Protein AF-A0A9N9J1Z7-F1 (afdb_monomer_lite)

Sequence (88 aa):
PSDVYAFGIIAYFLFTGEFPFRGNYGSGRKKVRGKVISGNWLKFQENVNLPSLLMELIKHCCDRDPSKRPTAFKLGVITEAWSMDIGS

pLDDT: mean 85.29, std 11.1, range [50.66, 97.56]

Radius of gyration: 14.02 Å; chains: 1; bounding box: 30×21×45 Å

Secondary structure (DSSP, 8-state):
-HHHHHHHHHHHHHHH---TTTT-TTTHHHHHHHHHHH-TT----TT----HHHHHHHHHHT-SSTTTSPPHHHHHHHHHHHHHHHH-

Foldseek 3Di:
DVVLQVVLQVLLCVQQVDNLCPPCPVPDPVVVVVCLQVVVSLDDDPPRPDDPVSSVLSCQSSDNDPVSHDDPVVVVVVVVVVVVVVVD

Organism: NCBI:txid144679

Structure (mmCIF, N/CA/C/O backbone):
data_AF-A0A9N9J1Z7-F1
#
_entry.id   AF-A0A9N9J1Z7-F1
#
loop_
_atom_site.group_PDB
_atom_site.id
_atom_site.type_symbol
_atom_site.label_atom_id
_atom_site.label_alt_id
_atom_site.label_comp_id
_atom_site.label_asym_id
_atom_site.label_entity_id
_atom_site.label_seq_id
_atom_site.pdbx_PDB_ins_code
_atom_site.Cartn_x
_atom_site.Cartn_y
_atom_site.Cartn_z
_atom_site.occupancy
_atom_site.B_iso_or_equiv
_atom_site.auth_seq_id
_atom_site.auth_comp_id
_atom_site.auth_asym_id
_atom_site.auth_atom_id
_atom_site.pdbx_PDB_model_num
ATOM 1 N N . PRO A 1 1 ? -8.775 -4.458 6.117 1.00 92.81 1 PRO A N 1
ATOM 2 C CA . PRO A 1 1 ? -8.24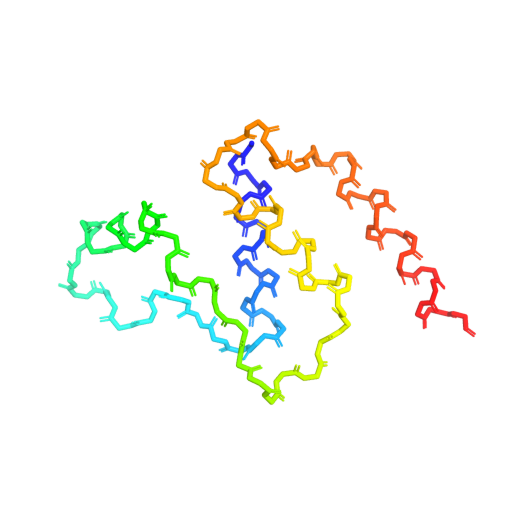2 -5.851 6.179 1.00 92.81 1 PRO A CA 1
ATOM 3 C C . PRO A 1 1 ? -6.737 -5.895 6.510 1.00 92.81 1 PRO A C 1
ATOM 5 O O . PRO A 1 1 ? -6.014 -4.981 6.110 1.00 92.81 1 PRO A O 1
ATOM 8 N N . SER A 1 2 ? -6.272 -6.903 7.261 1.00 93.94 2 SER A N 1
ATOM 9 C CA . SER A 1 2 ? -4.851 -7.077 7.628 1.00 93.94 2 SER A CA 1
ATOM 10 C C . SER A 1 2 ? -3.997 -7.545 6.452 1.00 93.94 2 SER A C 1
ATOM 12 O O . SER A 1 2 ? -2.934 -6.978 6.221 1.00 93.94 2 SER A O 1
ATOM 14 N N . ASP A 1 3 ? -4.486 -8.504 5.666 1.00 96.56 3 ASP A N 1
ATOM 15 C CA . ASP A 1 3 ? -3.704 -9.102 4.573 1.00 96.56 3 ASP A CA 1
ATOM 16 C C . ASP A 1 3 ? -3.461 -8.104 3.439 1.00 96.56 3 ASP A C 1
ATOM 18 O O . ASP A 1 3 ? -2.360 -8.009 2.914 1.00 96.56 3 ASP A O 1
ATOM 22 N N . VAL A 1 4 ? -4.451 -7.255 3.147 1.00 97.56 4 VAL A N 1
ATOM 23 C CA . VAL A 1 4 ? -4.320 -6.137 2.192 1.00 97.56 4 VAL A CA 1
ATOM 24 C C . VAL A 1 4 ? -3.262 -5.127 2.647 1.00 97.56 4 VAL A C 1
ATOM 26 O O . VAL A 1 4 ? -2.520 -4.585 1.833 1.00 97.56 4 VAL A O 1
ATOM 29 N N . TYR A 1 5 ? -3.148 -4.896 3.956 1.00 95.25 5 TYR A N 1
ATOM 30 C CA . TYR A 1 5 ? -2.114 -4.016 4.497 1.00 95.25 5 TYR A CA 1
ATOM 31 C C . TYR A 1 5 ? -0.719 -4.640 4.366 1.00 95.25 5 TYR A C 1
ATOM 33 O O . TYR A 1 5 ? 0.224 -3.969 3.949 1.00 95.25 5 TYR A O 1
ATOM 41 N N . ALA A 1 6 ? -0.593 -5.937 4.670 1.00 94.88 6 ALA A N 1
ATOM 42 C CA . ALA A 1 6 ? 0.649 -6.678 4.464 1.00 94.88 6 ALA A CA 1
ATOM 43 C C . ALA A 1 6 ? 1.057 -6.696 2.981 1.00 94.88 6 ALA A C 1
ATOM 45 O O . ALA A 1 6 ? 2.218 -6.438 2.669 1.00 94.88 6 ALA A O 1
ATOM 46 N N . PHE A 1 7 ? 0.097 -6.896 2.074 1.00 95.75 7 PHE A N 1
ATOM 47 C CA . PHE A 1 7 ? 0.304 -6.781 0.632 1.00 95.75 7 PHE A CA 1
ATOM 48 C C . PHE A 1 7 ? 0.851 -5.402 0.249 1.00 95.75 7 PHE A C 1
ATOM 50 O O . PHE A 1 7 ? 1.849 -5.323 -0.459 1.00 95.75 7 PHE A O 1
ATOM 57 N N . GLY A 1 8 ? 0.259 -4.315 0.758 1.00 95.19 8 GLY A N 1
ATOM 58 C CA . GLY A 1 8 ? 0.737 -2.955 0.495 1.00 95.19 8 GLY A CA 1
ATOM 59 C C . GLY A 1 8 ? 2.187 -2.725 0.940 1.00 95.19 8 GLY A C 1
ATOM 60 O O . GLY A 1 8 ? 2.960 -2.109 0.209 1.00 95.19 8 GLY A O 1
ATOM 61 N N . ILE A 1 9 ? 2.587 -3.270 2.097 1.00 94.25 9 ILE A N 1
ATOM 62 C CA . ILE A 1 9 ? 3.983 -3.224 2.566 1.00 94.25 9 ILE A CA 1
ATOM 63 C C . ILE A 1 9 ? 4.912 -4.006 1.628 1.00 94.25 9 ILE A C 1
ATOM 65 O O . ILE A 1 9 ? 5.993 -3.517 1.302 1.00 94.25 9 ILE A O 1
ATOM 69 N N . ILE A 1 10 ? 4.513 -5.208 1.203 1.00 94.25 10 ILE A N 1
ATOM 70 C CA . ILE A 1 10 ? 5.318 -6.046 0.301 1.00 94.25 10 ILE A CA 1
ATOM 71 C C . ILE A 1 10 ? 5.462 -5.369 -1.063 1.00 94.25 10 ILE A C 1
ATOM 73 O O . ILE A 1 10 ? 6.577 -5.250 -1.559 1.00 94.25 10 ILE A O 1
ATOM 77 N N . ALA A 1 11 ? 4.368 -4.866 -1.637 1.00 93.56 11 ALA A N 1
ATOM 78 C CA . ALA A 1 11 ? 4.387 -4.132 -2.897 1.00 93.56 11 ALA A CA 1
ATOM 79 C C . ALA A 1 11 ? 5.309 -2.908 -2.805 1.00 93.56 11 ALA A C 1
ATOM 81 O O . ALA A 1 11 ? 6.192 -2.740 -3.640 1.00 93.56 11 ALA A O 1
ATOM 82 N N . TYR A 1 12 ? 5.185 -2.104 -1.744 1.00 93.31 12 TYR A N 1
ATOM 83 C CA . TYR A 1 12 ? 6.098 -0.988 -1.499 1.00 93.31 12 TYR A CA 1
ATOM 84 C C . TYR A 1 12 ? 7.568 -1.433 -1.500 1.00 93.31 12 TYR A C 1
ATOM 86 O O . TYR A 1 12 ? 8.391 -0.823 -2.178 1.00 93.31 12 TYR A O 1
ATOM 94 N N . PHE A 1 13 ? 7.898 -2.512 -0.786 1.00 92.56 13 PHE A N 1
ATOM 95 C CA . PHE A 1 13 ? 9.262 -3.034 -0.733 1.00 92.56 13 PHE A CA 1
ATOM 96 C C . PHE A 1 13 ? 9.768 -3.499 -2.105 1.00 92.56 13 PHE A C 1
ATOM 98 O O . PHE A 1 13 ? 10.876 -3.138 -2.487 1.00 92.56 13 PHE A O 1
ATOM 105 N N . LEU A 1 14 ? 8.961 -4.246 -2.864 1.00 91.75 14 LEU A N 1
ATOM 106 C CA . LEU A 1 14 ? 9.343 -4.744 -4.190 1.00 91.75 14 LEU A CA 1
ATOM 107 C C . LEU A 1 14 ? 9.660 -3.608 -5.165 1.00 91.75 14 LEU A C 1
ATOM 109 O O . LEU A 1 14 ? 10.617 -3.695 -5.927 1.00 91.75 14 LEU A O 1
ATOM 113 N N . PHE A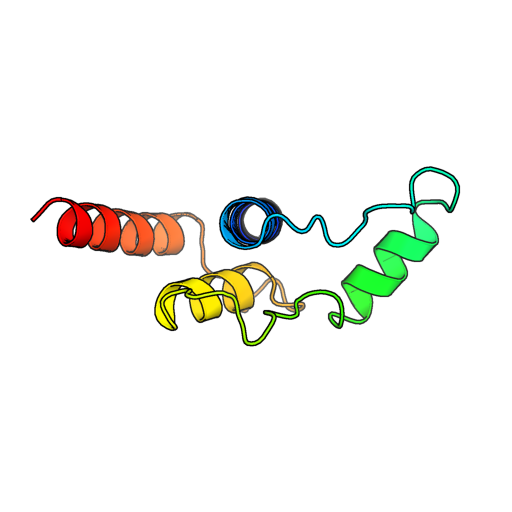 1 15 ? 8.866 -2.541 -5.123 1.00 89.25 15 PHE A N 1
ATOM 114 C CA . PHE A 1 15 ? 8.947 -1.457 -6.095 1.00 89.25 15 PHE A CA 1
ATOM 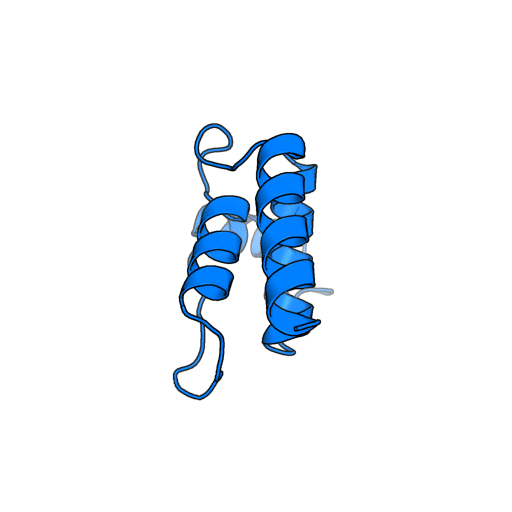115 C C . PHE A 1 15 ? 9.910 -0.332 -5.715 1.00 89.25 15 PHE A C 1
ATOM 117 O O . PHE A 1 15 ? 10.366 0.403 -6.586 1.00 89.25 15 PHE A O 1
ATOM 124 N N . THR A 1 16 ? 10.223 -0.180 -4.429 1.00 88.56 16 THR A N 1
ATOM 125 C CA . THR A 1 16 ? 11.160 0.853 -3.953 1.00 88.56 16 THR A CA 1
ATOM 126 C C . THR A 1 16 ? 12.515 0.292 -3.532 1.00 88.56 16 THR A C 1
ATOM 128 O O . THR A 1 16 ? 13.462 1.056 -3.385 1.00 88.56 16 THR A O 1
ATOM 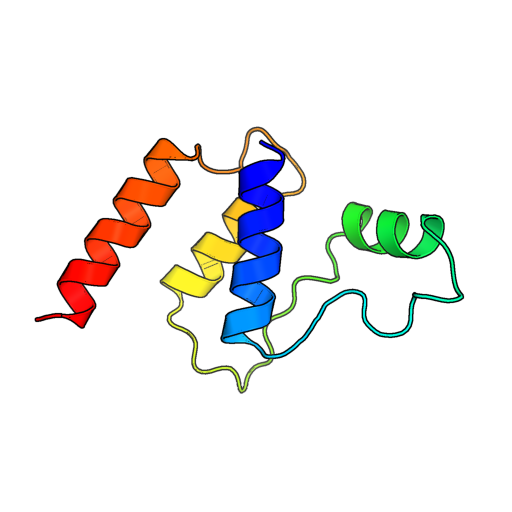131 N N . GLY A 1 17 ? 12.613 -1.018 -3.283 1.00 88.44 17 GLY A N 1
ATOM 132 C CA . GLY A 1 17 ? 13.772 -1.648 -2.643 1.00 88.44 17 GLY A CA 1
ATOM 133 C C . GLY A 1 17 ? 13.917 -1.318 -1.150 1.00 88.44 17 GLY A C 1
ATOM 134 O O . GLY A 1 17 ? 14.810 -1.843 -0.480 1.00 88.44 17 GLY A O 1
ATOM 135 N N . GLU A 1 18 ? 13.038 -0.478 -0.597 1.00 85.56 18 GLU A N 1
ATOM 136 C CA . GLU A 1 18 ? 13.143 0.044 0.760 1.00 85.56 18 GLU A CA 1
ATOM 137 C C . GLU A 1 18 ? 12.219 -0.706 1.713 1.00 85.56 18 GLU A C 1
ATOM 139 O O . GLU A 1 18 ? 10.996 -0.727 1.564 1.00 85.56 18 GLU A O 1
ATOM 144 N N . PHE A 1 19 ? 12.798 -1.308 2.754 1.00 84.69 19 PHE A N 1
ATOM 145 C CA . PHE A 1 19 ? 11.999 -1.888 3.826 1.00 84.69 19 PHE A CA 1
ATOM 146 C C . PHE A 1 19 ? 11.744 -0.827 4.909 1.00 84.69 19 PHE A C 1
ATOM 148 O O . PHE A 1 19 ? 12.684 -0.421 5.602 1.00 84.69 19 PHE A O 1
ATOM 155 N N . PRO A 1 20 ? 10.489 -0.404 5.149 1.00 77.81 20 PRO A N 1
ATOM 156 C CA . PRO A 1 20 ? 10.178 0.777 5.969 1.00 77.81 20 PRO A CA 1
ATOM 157 C C . PRO A 1 20 ? 10.572 0.653 7.453 1.00 77.81 20 PRO A C 1
ATOM 159 O O . PRO A 1 20 ? 10.603 1.637 8.210 1.00 77.81 20 PRO A O 1
ATOM 162 N N . PHE A 1 21 ? 10.903 -0.565 7.891 1.00 80.31 21 PHE A N 1
ATOM 163 C CA . PHE A 1 21 ? 11.263 -0.889 9.268 1.00 80.31 21 PHE A CA 1
ATOM 164 C C . PHE A 1 21 ? 12.698 -1.421 9.424 1.00 80.31 21 PHE A C 1
ATOM 166 O O . PHE A 1 21 ? 13.024 -1.973 10.478 1.00 80.31 21 PHE A O 1
ATOM 173 N N . ARG A 1 22 ? 13.568 -1.239 8.416 1.00 71.44 22 ARG A N 1
ATOM 174 C CA . ARG A 1 22 ? 14.988 -1.634 8.473 1.00 71.44 22 ARG A CA 1
ATOM 175 C C . ARG A 1 22 ? 15.690 -0.978 9.679 1.00 71.44 22 ARG A C 1
ATOM 177 O O . ARG A 1 22 ? 15.372 0.149 10.054 1.00 71.44 22 ARG A O 1
ATOM 184 N N . GLY A 1 23 ? 16.600 -1.708 10.333 1.00 64.25 23 GLY A N 1
ATOM 185 C CA . GLY A 1 23 ? 17.370 -1.224 11.496 1.00 64.25 23 GLY A CA 1
ATOM 186 C C . GLY A 1 23 ? 16.659 -1.284 12.860 1.00 64.25 23 GLY A C 1
ATOM 187 O O . GLY A 1 23 ? 17.270 -0.981 13.881 1.00 64.25 23 GLY A O 1
ATOM 188 N N . ASN A 1 24 ? 15.395 -1.722 12.924 1.00 58.97 24 ASN A N 1
ATOM 189 C CA . ASN A 1 24 ? 14.630 -1.785 14.180 1.00 58.97 24 ASN A CA 1
ATOM 190 C C . ASN A 1 24 ? 14.658 -3.149 14.893 1.00 58.97 24 ASN A C 1
ATOM 192 O O . ASN A 1 24 ? 13.990 -3.298 15.918 1.00 58.97 24 ASN A O 1
ATOM 196 N N . TYR A 1 25 ? 15.435 -4.121 14.407 1.00 55.16 25 TYR A N 1
ATOM 197 C CA . TYR A 1 25 ? 15.484 -5.481 14.964 1.00 55.16 25 TYR A CA 1
ATOM 198 C C . TYR A 1 25 ? 15.905 -5.512 16.447 1.00 55.16 25 TYR A C 1
ATOM 200 O O . TYR A 1 25 ? 15.349 -6.288 17.216 1.00 55.16 25 TYR A O 1
ATOM 208 N N . GLY A 1 26 ? 16.782 -4.596 16.881 1.00 54.09 26 GLY A N 1
ATOM 209 C CA . GLY A 1 26 ? 17.170 -4.443 18.294 1.00 54.09 26 GLY A CA 1
ATOM 210 C C . GLY A 1 26 ? 16.300 -3.477 19.114 1.00 54.09 26 GLY A C 1
ATOM 211 O O . GLY A 1 26 ? 16.435 -3.401 20.328 1.00 54.09 26 GLY A O 1
ATOM 212 N N . SER A 1 27 ? 15.399 -2.719 18.476 1.00 54.16 27 SER A N 1
ATOM 213 C CA . SER A 1 27 ? 14.686 -1.587 19.097 1.00 54.16 27 SER A CA 1
ATOM 214 C C . SER A 1 27 ? 13.211 -1.843 19.457 1.00 54.16 27 SER A C 1
ATOM 216 O O . SER A 1 27 ? 12.523 -0.941 19.943 1.00 54.16 27 SER A O 1
ATOM 218 N N . GLY A 1 28 ? 12.713 -3.061 19.240 1.00 66.25 28 GLY A N 1
ATOM 219 C CA . GLY A 1 28 ? 11.438 -3.539 19.775 1.00 66.25 28 GLY A CA 1
ATOM 220 C C . GLY A 1 28 ? 10.169 -3.107 19.024 1.00 66.25 28 GLY A C 1
ATOM 221 O O . GLY A 1 28 ? 10.081 -2.051 18.391 1.00 66.25 28 GLY A O 1
ATOM 222 N N . ARG A 1 29 ? 9.123 -3.937 19.171 1.00 72.75 29 ARG A N 1
ATOM 223 C CA . ARG A 1 29 ? 7.780 -3.794 18.562 1.00 72.75 29 ARG A CA 1
ATOM 224 C C . ARG A 1 29 ? 7.165 -2.396 18.739 1.00 72.75 29 ARG A C 1
ATOM 226 O O . ARG A 1 29 ? 6.376 -1.964 17.904 1.00 72.75 29 ARG A O 1
ATOM 233 N N . LYS A 1 30 ? 7.542 -1.664 19.798 1.00 78.06 30 LYS A N 1
ATOM 234 C CA . LYS A 1 30 ? 7.065 -0.300 20.090 1.00 78.06 30 LYS A CA 1
ATOM 235 C C . LYS A 1 30 ? 7.464 0.716 19.012 1.00 78.06 30 LYS A C 1
ATOM 237 O O . LYS A 1 30 ? 6.614 1.511 18.619 1.00 78.06 30 LYS A O 1
ATOM 242 N N . LYS A 1 31 ? 8.702 0.679 18.493 1.00 79.12 31 LYS A N 1
ATOM 243 C CA . LYS A 1 31 ? 9.146 1.621 17.443 1.00 79.12 31 LYS A CA 1
ATOM 244 C C . LYS A 1 31 ? 8.441 1.362 16.112 1.00 79.12 31 LYS A C 1
ATOM 246 O O . LYS A 1 31 ? 8.011 2.306 15.455 1.00 79.12 31 LYS A O 1
ATOM 251 N N . VAL A 1 32 ? 8.272 0.088 15.745 1.00 83.00 32 VAL A N 1
ATOM 252 C CA . VAL A 1 32 ? 7.503 -0.312 14.553 1.00 83.00 32 VAL A CA 1
ATOM 253 C C . VAL A 1 32 ? 6.054 0.148 14.686 1.00 83.00 32 VAL A C 1
ATOM 255 O O . VAL A 1 32 ? 5.550 0.828 13.797 1.00 83.00 32 VAL A O 1
ATOM 258 N N . ARG A 1 33 ? 5.416 -0.117 15.835 1.00 83.44 33 ARG A N 1
ATOM 259 C CA . ARG A 1 33 ? 4.046 0.335 16.110 1.00 83.44 33 ARG A CA 1
ATOM 260 C C . ARG A 1 33 ? 3.910 1.855 16.008 1.00 83.44 33 ARG A C 1
ATOM 262 O O . ARG A 1 33 ? 2.964 2.329 15.395 1.00 83.44 33 ARG A O 1
ATOM 269 N N . GLY A 1 34 ? 4.861 2.612 16.557 1.00 85.00 34 GLY A N 1
ATOM 270 C CA . GLY A 1 34 ? 4.876 4.074 16.459 1.00 85.00 34 GLY A CA 1
ATOM 271 C C . GLY A 1 34 ? 4.932 4.576 15.013 1.00 85.00 34 GLY A C 1
ATOM 272 O O . GLY A 1 34 ? 4.148 5.446 14.645 1.00 85.00 34 GLY A O 1
ATOM 273 N N . LYS A 1 35 ? 5.795 3.985 14.174 1.00 83.94 35 LYS A N 1
ATOM 274 C CA . LYS A 1 35 ? 5.861 4.301 12.736 1.00 83.94 35 LYS A CA 1
ATOM 275 C C . LYS A 1 35 ? 4.561 3.951 12.011 1.00 83.94 35 LYS A C 1
ATOM 277 O O . LYS A 1 35 ? 4.056 4.770 11.255 1.00 83.94 35 LYS A O 1
ATOM 282 N N . VAL A 1 36 ? 4.002 2.766 12.258 1.00 87.31 36 VAL A N 1
ATOM 283 C CA . VAL A 1 36 ? 2.737 2.327 11.645 1.00 87.31 36 VAL A CA 1
ATOM 284 C C . VAL A 1 36 ? 1.596 3.285 11.993 1.00 87.31 36 VAL A C 1
ATOM 286 O O . VAL A 1 36 ? 0.900 3.750 11.095 1.00 87.31 36 VAL A O 1
ATOM 289 N N . ILE A 1 37 ? 1.451 3.645 13.273 1.00 85.56 37 ILE A N 1
ATOM 290 C CA . ILE A 1 37 ? 0.418 4.583 13.739 1.00 85.56 37 ILE A CA 1
ATOM 291 C C . ILE A 1 37 ? 0.620 5.970 13.121 1.00 85.56 37 ILE A C 1
ATOM 293 O O . ILE A 1 37 ? -0.346 6.590 12.671 1.00 85.56 37 ILE A O 1
ATOM 297 N N . SER A 1 38 ? 1.864 6.457 13.062 1.00 84.56 38 SER A N 1
ATOM 298 C CA . SER A 1 38 ? 2.154 7.778 12.502 1.00 84.56 38 SER A CA 1
ATOM 299 C C . SER A 1 38 ? 1.972 7.845 10.990 1.00 84.56 38 SER A C 1
ATOM 301 O O . SER A 1 38 ? 1.834 8.946 10.477 1.00 84.56 38 SER A O 1
ATOM 303 N N . GLY A 1 39 ? 1.981 6.710 10.275 1.00 81.25 39 GLY A N 1
ATOM 304 C CA . GLY A 1 39 ? 1.815 6.607 8.817 1.00 81.25 39 GLY A CA 1
ATOM 305 C C . GLY A 1 39 ? 2.915 7.276 7.982 1.00 81.25 39 GLY A C 1
ATOM 306 O O . GLY A 1 39 ? 2.942 7.123 6.768 1.00 81.25 39 GLY A O 1
ATOM 307 N N . ASN A 1 40 ? 3.869 7.956 8.620 1.00 80.25 40 ASN A N 1
ATOM 308 C CA . ASN A 1 40 ? 4.913 8.749 7.964 1.00 80.25 40 ASN A CA 1
ATOM 309 C C . ASN A 1 40 ? 6.011 7.903 7.301 1.00 80.25 40 ASN A C 1
ATOM 311 O O . ASN A 1 40 ? 6.976 8.454 6.773 1.00 80.25 40 ASN A O 1
ATOM 315 N N . TRP A 1 41 ? 5.906 6.576 7.380 1.00 86.50 41 TRP A N 1
ATOM 316 C CA . TRP A 1 41 ? 6.852 5.648 6.770 1.00 86.50 41 TRP A CA 1
ATOM 317 C C . TRP A 1 41 ? 6.613 5.468 5.269 1.00 86.50 41 TRP A C 1
ATOM 319 O O . TRP A 1 41 ? 7.549 5.115 4.560 1.00 86.50 41 TRP A O 1
ATOM 329 N N . LEU A 1 42 ? 5.387 5.705 4.791 1.00 87.94 42 LEU A N 1
ATOM 330 C CA . LEU A 1 42 ? 5.020 5.492 3.397 1.00 87.94 42 LEU A CA 1
ATOM 331 C C . LEU A 1 42 ? 5.383 6.727 2.565 1.00 87.94 42 LEU A C 1
ATOM 333 O O . LEU A 1 42 ? 4.567 7.629 2.377 1.00 87.94 42 LEU A O 1
ATOM 337 N N . LYS A 1 43 ? 6.636 6.783 2.112 1.00 86.56 43 LYS A N 1
ATOM 338 C CA . LYS A 1 43 ? 7.179 7.889 1.318 1.00 86.56 43 LYS A CA 1
ATOM 339 C C . LYS A 1 43 ? 7.830 7.347 0.056 1.00 86.56 43 LYS A C 1
ATOM 341 O O . LYS A 1 43 ? 8.771 6.571 0.139 1.00 86.56 43 LYS A O 1
ATOM 346 N N . PHE A 1 44 ? 7.353 7.794 -1.095 1.00 85.19 44 PHE A N 1
ATOM 347 C CA . PHE A 1 44 ? 7.973 7.491 -2.379 1.00 85.19 44 PHE A CA 1
ATOM 348 C C . PHE A 1 44 ? 9.035 8.557 -2.640 1.00 85.19 44 PHE A C 1
ATOM 350 O O . PHE A 1 44 ? 8.744 9.747 -2.523 1.00 85.19 44 PHE A O 1
ATOM 357 N N . GLN A 1 45 ? 10.273 8.136 -2.894 1.00 78.81 45 GLN A N 1
ATOM 358 C CA . GLN A 1 45 ? 11.342 9.061 -3.267 1.00 78.81 45 GLN A CA 1
ATOM 359 C C . GLN A 1 45 ? 11.061 9.611 -4.673 1.00 78.81 45 GLN A C 1
ATOM 361 O O . GLN A 1 45 ? 10.493 8.905 -5.506 1.00 78.81 45 GLN A O 1
ATOM 366 N N . GLU A 1 46 ? 11.477 10.847 -4.946 1.00 70.62 46 GLU A N 1
ATOM 367 C CA . GLU A 1 46 ? 11.232 11.521 -6.235 1.00 70.62 46 GLU A CA 1
ATOM 368 C C . GLU A 1 46 ? 11.850 10.783 -7.435 1.00 70.62 46 GLU A C 1
ATOM 370 O O . GLU A 1 46 ? 11.394 10.932 -8.562 1.00 70.62 46 GLU A O 1
ATOM 375 N N . ASN A 1 47 ? 12.867 9.955 -7.193 1.00 67.38 47 ASN A N 1
ATOM 376 C CA . ASN A 1 47 ? 13.572 9.176 -8.207 1.00 67.38 47 ASN A CA 1
ATOM 377 C C . ASN A 1 47 ? 12.970 7.783 -8.471 1.00 67.38 47 ASN A C 1
ATOM 379 O O . ASN A 1 47 ? 13.496 7.054 -9.313 1.00 67.38 47 ASN A O 1
ATOM 383 N N . VAL A 1 48 ? 11.902 7.379 -7.774 1.00 73.56 48 VAL A N 1
ATOM 384 C CA . VAL A 1 48 ? 11.218 6.116 -8.081 1.00 73.56 48 VAL A CA 1
ATOM 385 C C . VAL A 1 48 ? 10.314 6.346 -9.287 1.00 73.56 48 VAL A C 1
ATOM 387 O O . VAL A 1 48 ? 9.266 6.978 -9.175 1.00 73.56 48 VAL A O 1
ATOM 390 N N . ASN A 1 49 ? 10.703 5.797 -10.440 1.00 78.69 49 ASN A N 1
ATOM 391 C CA . ASN A 1 49 ? 9.869 5.792 -11.640 1.00 78.69 49 ASN A CA 1
ATOM 392 C C . ASN A 1 49 ? 8.749 4.746 -11.501 1.00 78.69 49 ASN A C 1
ATOM 394 O O . ASN A 1 49 ? 8.811 3.663 -12.082 1.00 78.69 49 ASN A O 1
ATOM 398 N N . LEU A 1 50 ? 7.761 5.049 -10.657 1.00 82.69 50 LEU A N 1
ATOM 399 C CA . LEU A 1 50 ? 6.574 4.228 -10.455 1.00 82.69 50 LEU A CA 1
ATOM 400 C C . LEU A 1 50 ? 5.373 4.850 -11.165 1.00 82.69 50 LEU A C 1
ATOM 402 O O . LEU A 1 50 ? 5.130 6.045 -10.980 1.00 82.69 50 LEU A O 1
ATOM 406 N N . PRO A 1 51 ? 4.555 4.058 -11.882 1.00 86.69 51 PRO A N 1
ATOM 407 C CA . PRO A 1 51 ? 3.256 4.529 -12.335 1.00 86.69 51 PRO A CA 1
ATOM 408 C C . PRO A 1 51 ? 2.457 5.105 -11.160 1.00 86.69 51 PRO A C 1
ATOM 410 O O . PRO A 1 51 ? 2.361 4.485 -10.094 1.00 86.69 51 PRO A O 1
ATOM 413 N N . SER A 1 52 ? 1.862 6.284 -11.358 1.00 86.12 52 SER A N 1
ATOM 414 C CA . SER A 1 52 ? 1.054 6.977 -10.342 1.00 86.12 52 SER A CA 1
ATOM 415 C C . SER A 1 52 ? -0.028 6.069 -9.759 1.00 86.12 52 SER A C 1
ATOM 417 O O . SER A 1 52 ? -0.249 6.048 -8.551 1.00 86.12 52 SER A O 1
ATOM 419 N N . LEU A 1 53 ? -0.623 5.244 -10.613 1.00 86.38 53 LEU A N 1
ATOM 420 C CA . LEU A 1 53 ? -1.660 4.294 -10.259 1.00 86.38 53 LEU A CA 1
ATOM 421 C C . LEU A 1 53 ? -1.181 3.219 -9.259 1.00 86.38 53 LEU A C 1
ATOM 423 O O . LEU A 1 53 ? -1.876 2.916 -8.288 1.00 86.38 53 LEU A O 1
ATOM 427 N N . LEU A 1 54 ? 0.035 2.690 -9.430 1.00 88.94 54 LEU A N 1
ATOM 428 C CA . LEU A 1 54 ? 0.648 1.749 -8.484 1.00 88.94 54 LEU A CA 1
ATOM 429 C C . LEU A 1 54 ? 0.981 2.435 -7.155 1.00 88.94 54 LEU A C 1
ATOM 431 O O . LEU A 1 54 ? 0.751 1.868 -6.084 1.00 88.94 54 LEU A O 1
ATOM 435 N N . MET A 1 55 ? 1.451 3.683 -7.211 1.00 91.06 55 MET A N 1
ATOM 436 C CA . MET A 1 55 ? 1.686 4.490 -6.015 1.00 91.06 55 MET A CA 1
ATOM 437 C C . MET A 1 55 ? 0.389 4.717 -5.217 1.00 91.06 55 MET A C 1
ATOM 439 O O . MET A 1 55 ? 0.388 4.591 -3.990 1.00 91.06 55 MET A O 1
ATOM 443 N N . GLU A 1 56 ? -0.723 5.021 -5.887 1.00 91.75 56 GLU A N 1
ATOM 444 C CA . GLU A 1 56 ? -2.038 5.182 -5.256 1.00 91.75 56 GLU A CA 1
ATOM 445 C C . GLU A 1 56 ? -2.583 3.874 -4.682 1.00 91.75 56 GLU A C 1
ATOM 447 O O . GLU A 1 56 ? -3.062 3.857 -3.545 1.00 91.75 56 GLU A O 1
ATOM 452 N N . LEU A 1 57 ? -2.442 2.759 -5.404 1.00 93.31 57 LEU A N 1
ATOM 453 C CA . LEU A 1 57 ? -2.864 1.448 -4.915 1.00 93.31 57 LEU A CA 1
ATOM 454 C C . LEU A 1 57 ? -2.142 1.077 -3.614 1.00 93.31 57 LEU A C 1
ATOM 456 O O . LEU A 1 57 ? -2.784 0.673 -2.643 1.00 93.31 57 LEU A O 1
ATOM 460 N N . ILE A 1 58 ? -0.820 1.273 -3.559 1.00 94.69 58 ILE A N 1
ATOM 461 C CA . ILE A 1 58 ? -0.028 1.034 -2.347 1.00 94.69 58 ILE A CA 1
ATOM 462 C C . ILE A 1 58 ? -0.514 1.934 -1.199 1.00 94.69 58 ILE A C 1
ATOM 464 O O . ILE A 1 58 ? -0.673 1.452 -0.075 1.00 94.69 58 ILE A O 1
ATOM 468 N N . LYS A 1 59 ? -0.797 3.220 -1.460 1.00 93.94 59 LYS A N 1
ATOM 469 C CA . LYS A 1 59 ? -1.350 4.145 -0.452 1.00 93.94 59 LYS A CA 1
ATOM 470 C C . LYS A 1 59 ? -2.688 3.660 0.102 1.00 93.94 59 LYS A C 1
ATOM 472 O O . LYS A 1 59 ? -2.849 3.638 1.319 1.00 93.94 59 LYS A O 1
ATOM 477 N N . HIS A 1 60 ? -3.606 3.218 -0.755 1.00 95.19 60 HIS A N 1
ATOM 478 C CA . HIS A 1 60 ? -4.908 2.700 -0.326 1.00 95.19 60 HIS A CA 1
ATOM 479 C C . HIS A 1 60 ? -4.787 1.391 0.462 1.00 95.19 60 HIS A C 1
ATOM 481 O O . HIS A 1 60 ? -5.444 1.224 1.488 1.00 95.19 60 HIS A O 1
ATOM 487 N N . CYS A 1 61 ? -3.917 0.468 0.044 1.00 96.44 61 CYS A N 1
ATOM 488 C CA . CYS A 1 61 ? -3.643 -0.762 0.794 1.00 96.44 61 CYS A CA 1
ATOM 489 C C . CYS A 1 61 ? -3.094 -0.470 2.200 1.00 96.44 61 CYS A C 1
ATOM 491 O O . CYS A 1 61 ? -3.446 -1.149 3.169 1.00 96.44 61 CYS A O 1
ATOM 493 N N . CYS A 1 62 ? -2.274 0.574 2.316 1.00 95.50 62 CYS A N 1
ATOM 494 C CA . CYS A 1 62 ? -1.619 0.996 3.548 1.00 95.50 62 CYS A CA 1
ATOM 495 C C . CYS A 1 62 ? -2.402 2.052 4.351 1.00 95.50 62 CYS A C 1
ATOM 497 O O . CYS A 1 62 ? -1.834 2.619 5.290 1.00 95.50 62 CYS A O 1
ATOM 499 N N . ASP A 1 63 ? -3.680 2.308 4.035 1.00 94.31 63 ASP A N 1
ATOM 500 C CA . ASP A 1 63 ? -4.487 3.286 4.773 1.00 94.31 63 ASP A CA 1
ATOM 501 C C . ASP A 1 63 ? -4.569 2.907 6.263 1.00 94.31 63 ASP A C 1
ATOM 503 O O . ASP A 1 63 ? -4.666 1.731 6.650 1.00 94.31 63 ASP A O 1
ATOM 507 N N . ARG A 1 64 ? -4.504 3.919 7.129 1.00 91.44 64 ARG A N 1
ATOM 508 C CA . ARG A 1 64 ? -4.614 3.748 8.581 1.00 91.44 64 ARG A CA 1
ATOM 509 C C . ARG A 1 64 ? -5.978 3.194 8.965 1.00 91.44 64 ARG A C 1
ATOM 511 O O . ARG A 1 64 ? -6.042 2.348 9.854 1.00 91.44 64 ARG A O 1
ATOM 518 N N . ASP A 1 65 ? -7.024 3.639 8.282 1.00 92.62 65 ASP A N 1
ATOM 519 C CA . ASP A 1 65 ? -8.386 3.166 8.450 1.00 92.62 65 ASP A CA 1
ATOM 520 C C . ASP A 1 65 ? -8.587 1.862 7.655 1.00 92.62 65 ASP A C 1
ATOM 522 O O . ASP A 1 65 ? -8.558 1.871 6.420 1.00 92.62 65 ASP A O 1
ATOM 526 N N . PRO A 1 66 ? -8.806 0.710 8.322 1.00 93.12 66 PRO A N 1
ATOM 527 C CA . PRO A 1 66 ? -9.010 -0.558 7.634 1.00 93.12 66 PRO A CA 1
ATOM 528 C C . PRO A 1 66 ? -10.217 -0.581 6.693 1.00 93.12 66 PRO A C 1
ATOM 530 O O . PRO A 1 66 ? -10.234 -1.450 5.821 1.00 93.12 66 PRO A O 1
ATOM 533 N N . SER A 1 67 ? -11.194 0.318 6.874 1.00 95.38 67 SER A N 1
ATOM 534 C CA . SER A 1 67 ? -12.387 0.429 6.025 1.00 95.38 67 SER A CA 1
ATOM 535 C C . SER A 1 67 ? -12.117 1.137 4.694 1.00 95.38 67 SER A C 1
ATOM 537 O O . SER A 1 67 ? -12.822 0.893 3.720 1.00 95.38 67 SER A O 1
ATOM 539 N N . LYS A 1 68 ? -11.060 1.958 4.627 1.00 95.31 68 LYS A N 1
ATOM 540 C CA . LYS A 1 68 ? -10.629 2.654 3.402 1.00 95.31 68 LYS A CA 1
ATOM 541 C C . LYS A 1 68 ? -9.746 1.797 2.502 1.00 95.31 68 LYS A C 1
ATOM 543 O O . LYS A 1 68 ? -9.536 2.125 1.336 1.00 95.31 68 LYS A O 1
ATOM 548 N N . ARG A 1 69 ? -9.233 0.685 3.030 1.00 96.75 69 ARG A N 1
ATOM 549 C CA . ARG A 1 69 ? -8.441 -0.277 2.262 1.00 96.75 69 ARG A CA 1
ATOM 550 C C . ARG A 1 69 ? -9.342 -1.024 1.275 1.00 96.75 69 ARG A C 1
ATOM 552 O O . ARG A 1 69 ? -10.475 -1.356 1.629 1.00 96.75 69 ARG A O 1
ATOM 559 N N . PRO A 1 70 ? -8.849 -1.370 0.075 1.00 96.69 70 PRO A N 1
ATOM 560 C CA . PRO A 1 70 ? -9.602 -2.213 -0.840 1.00 96.69 70 PRO A CA 1
ATOM 561 C C . PRO A 1 70 ? -9.858 -3.594 -0.224 1.00 96.69 70 PRO A C 1
ATOM 563 O O . PRO A 1 70 ? -9.141 -4.059 0.666 1.00 96.69 70 PRO A O 1
ATOM 566 N N . THR A 1 71 ? -10.888 -4.276 -0.717 1.00 96.75 71 THR A N 1
ATOM 567 C CA . THR A 1 71 ? -11.056 -5.708 -0.464 1.00 96.75 71 THR A CA 1
ATOM 568 C C . THR A 1 71 ? -10.029 -6.491 -1.279 1.00 96.75 71 THR A C 1
ATOM 570 O O . THR A 1 71 ? -9.569 -6.016 -2.317 1.00 96.75 71 THR A O 1
ATOM 573 N N . ALA A 1 72 ? -9.696 -7.709 -0.846 1.00 95.44 72 ALA A N 1
ATOM 574 C CA . ALA A 1 72 ? -8.830 -8.595 -1.626 1.00 95.44 72 ALA A CA 1
ATOM 575 C C . ALA A 1 72 ? -9.394 -8.847 -3.037 1.00 95.44 72 ALA A C 1
ATOM 577 O O . ALA A 1 72 ? -8.644 -8.848 -4.004 1.00 95.44 72 ALA A O 1
ATOM 578 N N . PHE A 1 73 ? -10.721 -8.951 -3.163 1.00 95.94 73 PHE A N 1
ATOM 579 C CA . PHE A 1 73 ? -11.398 -9.057 -4.455 1.00 95.94 73 PHE A CA 1
ATOM 580 C C . PHE A 1 73 ? -11.142 -7.838 -5.354 1.00 95.94 73 PHE A C 1
ATOM 582 O O . PHE A 1 73 ? -10.688 -7.987 -6.483 1.00 95.94 73 PHE A O 1
ATOM 589 N N . LYS A 1 74 ? -11.372 -6.617 -4.844 1.00 94.62 74 LYS A N 1
ATOM 590 C CA . LYS A 1 74 ? -11.142 -5.384 -5.616 1.00 94.62 74 LYS A CA 1
ATOM 591 C C . LYS A 1 74 ? -9.668 -5.221 -5.991 1.00 94.62 74 LYS A C 1
ATOM 593 O O . LYS A 1 74 ? -9.369 -4.753 -7.082 1.00 94.62 74 LYS A O 1
ATOM 598 N N . LEU A 1 75 ? -8.767 -5.606 -5.088 1.00 94.12 75 LEU A N 1
ATOM 599 C CA . LEU A 1 75 ? -7.332 -5.620 -5.344 1.00 94.12 75 LEU A CA 1
ATOM 600 C C . LEU A 1 75 ? -6.980 -6.575 -6.495 1.00 94.12 75 LEU A C 1
ATOM 602 O O . LEU A 1 75 ? -6.281 -6.149 -7.406 1.00 94.12 75 LEU A O 1
ATOM 606 N N . GLY A 1 76 ? -7.521 -7.799 -6.489 1.00 92.75 76 GLY A N 1
ATOM 607 C CA . GLY A 1 76 ? -7.335 -8.790 -7.554 1.00 92.75 76 GLY A CA 1
ATOM 608 C C . GLY A 1 76 ? -7.744 -8.262 -8.929 1.00 92.75 76 GLY A C 1
ATOM 609 O O . GLY A 1 76 ? -6.933 -8.266 -9.849 1.00 92.75 76 GLY A O 1
ATOM 610 N N . VAL A 1 77 ? -8.948 -7.689 -9.032 1.00 93.69 77 VAL A N 1
ATOM 611 C CA . VAL A 1 77 ? -9.458 -7.098 -10.285 1.00 93.69 77 VAL A CA 1
ATOM 612 C C . VAL A 1 77 ? -8.530 -6.000 -10.818 1.00 93.69 77 VAL A C 1
ATOM 614 O O . VAL A 1 77 ? -8.236 -5.964 -12.010 1.00 93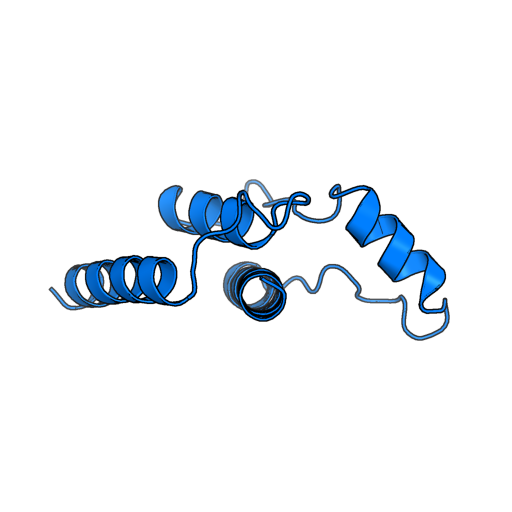.69 77 VAL A O 1
ATOM 617 N N . ILE A 1 78 ? -8.045 -5.109 -9.945 1.00 89.44 78 ILE A N 1
ATOM 618 C CA . ILE A 1 78 ? -7.123 -4.035 -10.347 1.00 89.44 78 ILE A CA 1
ATOM 619 C C . ILE A 1 78 ? -5.803 -4.625 -10.858 1.00 89.44 78 ILE A C 1
ATOM 621 O O . ILE A 1 78 ? -5.301 -4.198 -11.894 1.00 89.44 78 ILE A O 1
ATOM 625 N N . THR A 1 79 ? -5.244 -5.612 -10.153 1.00 86.88 79 THR A N 1
ATOM 626 C CA . THR A 1 79 ? -3.970 -6.230 -10.543 1.00 86.88 79 THR A CA 1
ATOM 627 C C . THR A 1 79 ? -4.070 -7.056 -11.824 1.00 86.88 79 THR A C 1
ATOM 629 O O . THR A 1 79 ? -3.130 -7.051 -12.613 1.00 86.88 79 THR A O 1
ATOM 632 N N . GLU A 1 80 ? -5.197 -7.732 -12.059 1.00 87.62 80 GLU A N 1
ATOM 633 C CA . GLU A 1 80 ? -5.448 -8.486 -13.291 1.00 87.62 80 GLU A CA 1
ATOM 634 C C . GLU A 1 80 ? -5.542 -7.557 -14.498 1.00 87.62 80 GLU A C 1
ATOM 636 O O . GLU A 1 80 ? -4.876 -7.807 -15.500 1.00 87.62 80 GLU A O 1
ATOM 641 N N . ALA A 1 81 ? -6.292 -6.456 -14.377 1.00 86.31 81 ALA A N 1
ATOM 642 C C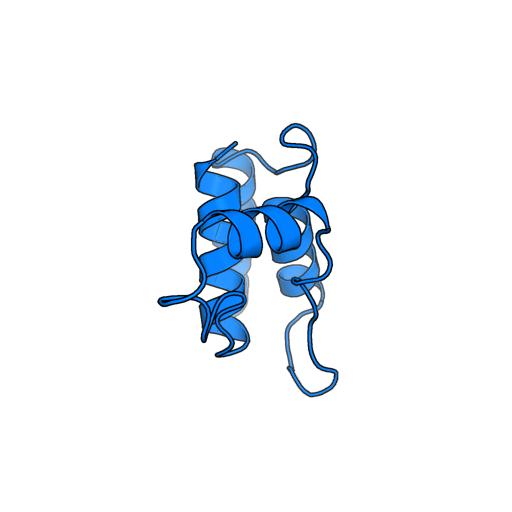A . ALA A 1 81 ? -6.392 -5.456 -15.436 1.00 86.31 81 ALA A CA 1
ATOM 643 C C . ALA A 1 81 ? -5.003 -4.944 -15.854 1.00 86.31 81 ALA A C 1
ATOM 645 O O . ALA A 1 81 ? -4.677 -4.922 -17.036 1.00 86.31 81 ALA A O 1
ATOM 646 N N . TRP A 1 82 ? -4.131 -4.633 -14.890 1.00 82.50 82 TRP A N 1
ATOM 647 C CA . TRP A 1 82 ? -2.777 -4.161 -15.210 1.00 82.50 82 TRP A CA 1
ATOM 648 C C . TRP A 1 82 ? -1.891 -5.247 -15.802 1.00 82.50 82 TRP A C 1
ATOM 650 O O . TRP A 1 82 ? -1.056 -4.960 -16.653 1.00 82.50 82 TRP A O 1
ATOM 660 N N . SER A 1 83 ? -2.043 -6.493 -15.347 1.00 82.06 83 SER A N 1
ATOM 661 C CA . SER A 1 83 ? -1.302 -7.610 -15.929 1.00 82.06 83 SER A CA 1
ATOM 662 C C . SER A 1 83 ? -1.649 -7.804 -17.405 1.00 82.06 83 SER A C 1
ATOM 664 O O . SER A 1 83 ? -0.783 -8.234 -18.163 1.00 82.06 83 SER A O 1
ATOM 666 N N . MET A 1 84 ? -2.889 -7.511 -17.805 1.00 82.81 84 MET A N 1
ATOM 667 C CA . MET A 1 84 ? -3.309 -7.547 -19.205 1.00 82.81 84 MET A CA 1
ATOM 668 C C . MET A 1 84 ? -2.705 -6.381 -19.997 1.00 82.81 84 MET A C 1
ATOM 670 O O . MET A 1 84 ? -2.170 -6.623 -21.073 1.00 82.81 84 MET A O 1
ATOM 674 N N . ASP A 1 85 ? -2.694 -5.168 -19.435 1.00 80.25 85 ASP A N 1
ATOM 675 C CA . ASP A 1 85 ? -2.135 -3.972 -20.090 1.00 80.25 85 ASP A CA 1
ATOM 676 C C . ASP A 1 85 ? -0.606 -4.032 -20.285 1.00 80.25 85 ASP A C 1
ATOM 678 O O . ASP A 1 85 ? -0.077 -3.471 -21.237 1.00 80.25 85 ASP A O 1
ATOM 682 N N . ILE A 1 86 ? 0.133 -4.693 -19.384 1.00 72.25 86 ILE A N 1
ATOM 683 C CA . ILE A 1 86 ? 1.597 -4.865 -19.509 1.00 72.25 86 ILE A CA 1
ATOM 684 C C . ILE A 1 86 ? 1.948 -5.982 -20.510 1.00 72.25 86 ILE A C 1
ATOM 686 O O . ILE A 1 86 ? 3.050 -6.000 -21.060 1.00 72.25 86 ILE A O 1
ATOM 690 N N . GLY A 1 87 ? 1.039 -6.941 -20.710 1.00 63.44 87 GLY A N 1
ATOM 691 C CA . GLY A 1 87 ? 1.224 -8.081 -21.610 1.00 63.44 87 GLY A CA 1
ATOM 692 C C . GLY A 1 87 ? 0.844 -7.817 -23.072 1.00 63.44 87 GLY A C 1
ATOM 693 O O . GLY A 1 87 ? 1.103 -8.684 -23.908 1.00 63.44 87 GLY A O 1
ATOM 694 N N . SER A 1 88 ? 0.224 -6.670 -23.367 1.00 50.66 88 SER A N 1
ATOM 695 C CA . SER A 1 88 ? -0.163 -6.199 -24.709 1.00 50.66 88 SER A CA 1
ATOM 696 C C . SER A 1 88 ? 0.830 -5.195 -25.279 1.00 50.66 88 SER A C 1
ATOM 698 O O . SER A 1 88 ? 1.128 -5.296 -26.489 1.00 50.66 88 SER A O 1
#

InterPro domains:
  IPR000719 Protein kinase domain [PF00069] (2-74)
  IPR000719 Protein kinase domain [PS50011] (1-83)
  IPR011009 Protein kinase-like domain superfamily [SSF56112] (2-75)